Protein AF-A0A1I5YLX6-F1 (afdb_monomer_lite)

Sequence (104 aa):
MFDGSEVQLLDIRHVPSKLRNPILADVFGKMRLMERRGSGFKKILDVYEAEERYKEELKPVFYTDGYNFFLTLWNLNYAYDKAQNKAQKSSANADERVVKRGHD

Structure (mmCIF, N/CA/C/O backbone):
data_AF-A0A1I5YLX6-F1
#
_entry.id   AF-A0A1I5YLX6-F1
#
loop_
_atom_site.group_PDB
_atom_site.id
_atom_site.type_symbol
_atom_site.label_atom_id
_atom_site.label_alt_id
_atom_site.label_comp_id
_atom_site.label_asym_id
_atom_site.label_entity_id
_atom_site.label_seq_id
_atom_site.pdbx_PDB_ins_code
_atom_site.Cartn_x
_atom_site.Cartn_y
_atom_site.Cartn_z
_atom_site.occupancy
_atom_site.B_iso_or_equiv
_atom_site.auth_seq_id
_atom_site.auth_comp_id
_atom_site.auth_asym_id
_atom_site.auth_atom_id
_atom_site.pdbx_PDB_model_num
ATOM 1 N N . MET A 1 1 ? 11.200 4.433 -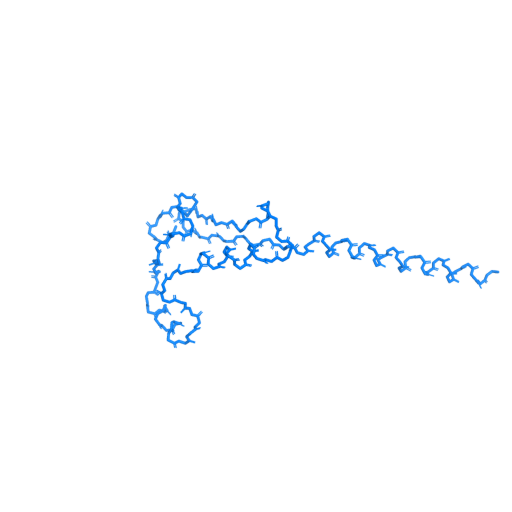7.764 1.00 84.31 1 MET A N 1
ATOM 2 C CA . MET A 1 1 ? 11.301 2.975 -8.026 1.00 84.31 1 MET A CA 1
ATOM 3 C C . MET A 1 1 ? 12.701 2.682 -8.555 1.00 84.31 1 MET A C 1
ATOM 5 O O . MET A 1 1 ? 13.470 3.619 -8.710 1.00 84.31 1 MET A O 1
ATOM 9 N N . PHE A 1 2 ? 13.120 1.424 -8.735 1.00 83.69 2 PHE A N 1
ATOM 10 C CA . PHE A 1 2 ? 14.538 1.171 -9.069 1.00 83.69 2 PHE A CA 1
ATOM 11 C C . PHE A 1 2 ? 14.956 1.614 -10.465 1.00 83.69 2 PHE A C 1
ATOM 13 O O . PHE A 1 2 ? 16.132 1.826 -10.717 1.00 83.69 2 PHE A O 1
ATOM 20 N N . ASP A 1 3 ? 13.977 1.727 -11.344 1.00 87.50 3 ASP A N 1
ATOM 21 C CA . ASP A 1 3 ? 14.040 2.292 -12.681 1.00 87.50 3 ASP A CA 1
ATOM 22 C C . ASP A 1 3 ? 13.877 3.822 -12.679 1.00 87.50 3 ASP A C 1
ATOM 24 O O . ASP A 1 3 ? 13.707 4.419 -13.735 1.00 87.50 3 ASP A O 1
ATOM 28 N N . GLY A 1 4 ? 13.892 4.461 -11.506 1.00 87.56 4 GLY A N 1
ATOM 29 C CA . GLY A 1 4 ? 13.791 5.911 -11.352 1.00 87.56 4 GLY A CA 1
ATOM 30 C C . GLY A 1 4 ? 12.367 6.469 -11.378 1.00 87.56 4 GLY A C 1
ATOM 31 O O . GLY A 1 4 ? 12.188 7.636 -11.054 1.00 87.56 4 GLY A O 1
ATOM 32 N N . SER A 1 5 ? 11.338 5.669 -11.686 1.00 89.44 5 SER A N 1
ATOM 33 C CA . SER A 1 5 ? 9.963 6.181 -11.734 1.00 89.44 5 SER A CA 1
ATOM 34 C C . SER A 1 5 ? 9.438 6.549 -10.347 1.00 89.44 5 SER A C 1
ATOM 36 O O . SER A 1 5 ? 9.692 5.848 -9.364 1.00 89.44 5 SER A O 1
ATOM 38 N N . GLU A 1 6 ? 8.648 7.610 -10.262 1.00 93.06 6 GLU A N 1
ATOM 39 C CA . GLU A 1 6 ? 7.988 8.003 -9.021 1.00 93.06 6 GLU A CA 1
ATOM 40 C C . GLU A 1 6 ? 6.718 7.184 -8.798 1.00 93.06 6 GLU A C 1
ATOM 42 O O . GLU A 1 6 ? 5.809 7.212 -9.623 1.00 93.06 6 GLU A O 1
ATOM 47 N N . VAL A 1 7 ? 6.636 6.442 -7.689 1.00 92.94 7 VAL A N 1
ATOM 48 C CA . VAL A 1 7 ? 5.498 5.540 -7.436 1.00 92.94 7 VAL A CA 1
ATOM 49 C C . VAL A 1 7 ? 4.185 6.309 -7.272 1.00 92.94 7 VAL A C 1
ATOM 51 O O . VAL A 1 7 ? 3.146 5.835 -7.716 1.00 92.94 7 VAL A O 1
ATOM 54 N N . GLN A 1 8 ? 4.249 7.523 -6.720 1.00 94.00 8 GLN A N 1
ATOM 55 C CA . GLN A 1 8 ? 3.114 8.432 -6.566 1.00 94.00 8 GLN A CA 1
ATOM 56 C C . GLN A 1 8 ? 2.499 8.897 -7.899 1.00 94.00 8 GLN A C 1
ATOM 58 O O . GLN A 1 8 ? 1.371 9.380 -7.905 1.00 94.00 8 GLN A O 1
ATOM 63 N N . LEU A 1 9 ? 3.217 8.751 -9.020 1.00 93.81 9 LEU A N 1
ATOM 64 C CA . LEU A 1 9 ? 2.740 9.110 -10.361 1.00 93.81 9 LEU A CA 1
ATOM 65 C C . LEU A 1 9 ? 2.181 7.909 -11.140 1.00 93.81 9 LEU A C 1
ATOM 67 O O . LEU A 1 9 ? 1.764 8.058 -12.287 1.00 93.81 9 LEU A O 1
ATOM 71 N N . LEU A 1 10 ? 2.200 6.711 -10.550 1.00 91.56 10 LEU A N 1
ATOM 72 C CA . LEU A 1 10 ? 1.731 5.484 -11.185 1.00 91.56 10 LEU A CA 1
ATOM 73 C C . LEU A 1 10 ? 0.346 5.090 -10.675 1.00 91.56 10 LEU A C 1
ATOM 75 O O . LEU A 1 10 ? -0.016 5.340 -9.5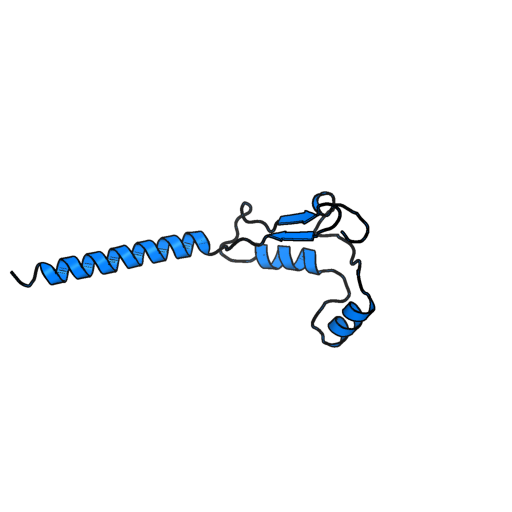26 1.00 91.56 10 LEU A O 1
ATOM 79 N N . ASP A 1 11 ? -0.398 4.364 -11.507 1.00 92.06 11 ASP A N 1
ATOM 80 C CA . ASP A 1 11 ? -1.561 3.626 -11.025 1.00 92.06 11 ASP A CA 1
ATOM 81 C C . ASP A 1 11 ? -1.097 2.417 -10.203 1.00 92.06 11 ASP A C 1
ATOM 83 O O . ASP A 1 11 ? -0.720 1.380 -10.754 1.00 92.06 11 ASP A O 1
ATOM 87 N N . ILE A 1 12 ? -1.158 2.555 -8.875 1.00 90.50 12 ILE A N 1
ATOM 88 C CA . ILE A 1 12 ? -0.730 1.548 -7.892 1.00 90.50 12 ILE A CA 1
ATOM 89 C C . ILE A 1 12 ? -1.377 0.175 -8.129 1.00 90.50 12 ILE A C 1
ATOM 91 O O . ILE A 1 12 ? -0.743 -0.854 -7.883 1.00 90.50 12 ILE A O 1
ATOM 95 N N . ARG A 1 13 ? -2.614 0.125 -8.642 1.00 89.38 13 ARG A N 1
ATOM 96 C CA . ARG A 1 13 ? -3.322 -1.143 -8.882 1.00 89.38 13 ARG A CA 1
ATOM 97 C C . ARG A 1 13 ? -2.843 -1.870 -10.140 1.00 89.38 13 ARG A C 1
ATOM 99 O O . ARG A 1 13 ? -3.099 -3.067 -1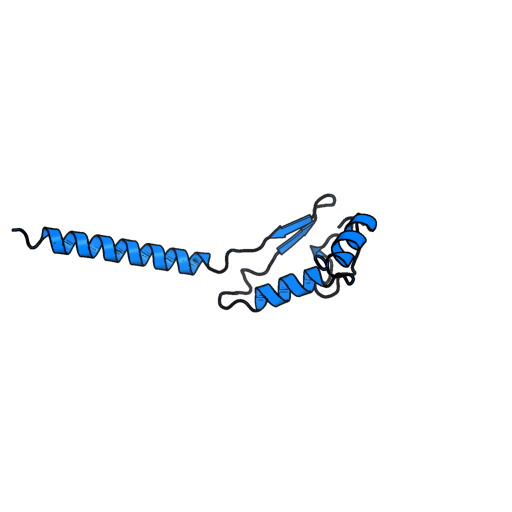0.271 1.00 89.38 13 ARG A O 1
ATOM 106 N N . HIS A 1 14 ? -2.116 -1.180 -11.017 1.00 87.06 14 HIS A N 1
ATOM 107 C CA . HIS A 1 14 ? -1.632 -1.701 -12.297 1.00 87.06 14 HIS A CA 1
ATOM 108 C C . HIS A 1 14 ? -0.114 -1.540 -12.484 1.00 87.06 14 HIS A C 1
ATOM 110 O O . HIS A 1 14 ? 0.388 -1.661 -13.603 1.00 87.06 14 HIS A O 1
ATOM 116 N N . VAL A 1 15 ? 0.643 -1.309 -11.403 1.00 84.50 15 VAL A N 1
ATOM 117 C CA . VAL A 1 15 ? 2.108 -1.206 -11.476 1.00 84.50 15 VAL A CA 1
ATOM 118 C C . VAL A 1 15 ? 2.700 -2.536 -11.953 1.00 84.50 15 VAL A C 1
ATOM 120 O O . VAL A 1 15 ? 2.454 -3.578 -11.338 1.00 84.50 15 VAL A O 1
ATOM 123 N N . PRO A 1 16 ? 3.513 -2.535 -13.023 1.00 79.25 16 PRO A N 1
ATOM 124 C CA . PRO A 1 16 ? 4.146 -3.752 -13.501 1.00 79.25 16 PRO A CA 1
ATOM 125 C C . PRO A 1 16 ? 5.175 -4.278 -12.494 1.00 79.25 16 PRO A C 1
ATOM 127 O O . PRO A 1 16 ? 5.913 -3.521 -11.861 1.00 79.25 16 PRO A O 1
ATOM 130 N N . SER A 1 17 ? 5.283 -5.605 -12.408 1.00 80.75 17 SER A N 1
ATOM 131 C CA . SER A 1 17 ? 6.313 -6.269 -11.609 1.00 80.75 17 SER A CA 1
ATOM 132 C C . SER A 1 17 ? 7.699 -5.987 -12.178 1.00 80.75 17 SER A C 1
ATOM 134 O O . SER A 1 17 ? 8.091 -6.579 -13.184 1.00 80.75 17 SER A O 1
ATOM 136 N N . LYS A 1 18 ? 8.472 -5.124 -11.522 1.00 84.19 18 LYS A N 1
ATOM 137 C CA . LYS A 1 18 ? 9.879 -4.905 -11.855 1.00 84.19 18 LYS A CA 1
ATOM 138 C C . LYS A 1 18 ? 10.747 -5.354 -10.670 1.00 84.19 18 LYS A C 1
ATOM 140 O O . LYS A 1 18 ? 10.464 -5.007 -9.525 1.00 84.19 18 LYS A O 1
ATOM 145 N N . LEU A 1 19 ? 11.827 -6.094 -10.934 1.00 84.31 19 LEU A N 1
ATOM 146 C CA . LEU A 1 19 ? 12.687 -6.696 -9.904 1.00 84.31 19 LEU A CA 1
ATOM 147 C C . LEU A 1 19 ? 14.074 -6.041 -9.876 1.00 84.31 19 LEU A C 1
ATOM 149 O O . LEU A 1 19 ? 14.767 -6.050 -10.888 1.00 84.31 19 LEU A O 1
ATOM 153 N N . ARG A 1 20 ? 14.517 -5.560 -8.703 1.00 86.69 20 ARG A N 1
ATOM 154 C CA . ARG A 1 20 ? 15.904 -5.084 -8.507 1.00 86.69 20 ARG A CA 1
ATOM 155 C C . ARG A 1 20 ? 16.925 -6.217 -8.608 1.00 86.69 20 ARG A C 1
ATOM 157 O O . ARG A 1 20 ? 17.989 -6.038 -9.184 1.00 86.69 20 ARG A O 1
ATOM 164 N N . ASN A 1 21 ? 16.603 -7.371 -8.025 1.00 90.19 21 ASN A N 1
ATOM 165 C CA . ASN A 1 21 ? 17.457 -8.554 -8.028 1.00 90.19 21 ASN A CA 1
ATOM 166 C C . ASN A 1 21 ? 16.637 -9.787 -8.459 1.00 90.19 21 ASN A C 1
ATOM 168 O O . ASN A 1 21 ? 15.920 -10.365 -7.636 1.00 90.19 21 ASN A O 1
ATOM 172 N N . PRO A 1 22 ? 16.717 -10.189 -9.741 1.00 89.69 22 PRO A N 1
ATOM 173 C CA . PRO A 1 22 ? 15.967 -11.329 -10.268 1.00 89.69 22 PRO A CA 1
ATOM 174 C C . PRO A 1 22 ? 16.317 -12.674 -9.618 1.00 89.69 22 PRO A C 1
ATOM 176 O O . PRO A 1 22 ? 15.440 -13.523 -9.487 1.00 89.69 22 PRO A O 1
ATOM 179 N N . ILE A 1 23 ? 17.568 -12.870 -9.183 1.00 93.19 23 ILE A N 1
ATOM 180 C CA . ILE A 1 23 ? 18.019 -14.128 -8.566 1.00 93.19 23 ILE A CA 1
ATOM 181 C C . ILE A 1 23 ? 17.336 -14.316 -7.209 1.00 93.19 23 ILE A C 1
ATOM 183 O O . ILE A 1 23 ? 16.744 -15.364 -6.958 1.00 93.19 23 ILE A O 1
ATOM 187 N N . LEU A 1 24 ? 17.355 -13.283 -6.357 1.00 91.50 24 LEU A N 1
ATOM 188 C CA . LEU A 1 24 ? 16.668 -13.327 -5.061 1.00 91.50 24 LEU A CA 1
ATOM 189 C C . LEU A 1 24 ? 15.163 -13.548 -5.232 1.00 91.50 24 LEU A C 1
ATOM 191 O O . LEU A 1 24 ? 14.572 -14.362 -4.525 1.00 91.50 24 LEU A O 1
ATOM 195 N N . ALA A 1 25 ? 14.549 -12.868 -6.202 1.00 89.69 25 ALA A N 1
ATOM 196 C CA . ALA A 1 25 ? 13.132 -13.038 -6.496 1.00 89.69 25 ALA A CA 1
ATOM 197 C C . ALA A 1 25 ? 12.785 -14.469 -6.947 1.00 89.69 25 ALA A C 1
ATOM 199 O O . ALA A 1 25 ? 11.748 -14.994 -6.546 1.00 89.69 25 ALA A O 1
ATOM 200 N N . ASP A 1 26 ? 13.640 -15.126 -7.741 1.00 90.81 26 ASP A N 1
ATOM 201 C CA . ASP A 1 26 ? 13.415 -16.518 -8.149 1.00 90.81 26 ASP A CA 1
ATOM 202 C C . ASP A 1 26 ? 13.526 -17.491 -6.966 1.00 90.81 26 ASP A C 1
ATOM 204 O O . ASP A 1 26 ? 12.686 -18.384 -6.834 1.00 90.81 26 ASP A O 1
ATOM 208 N N . VAL A 1 27 ? 14.494 -17.288 -6.063 1.00 94.00 27 VAL A N 1
ATOM 209 C CA . VAL A 1 27 ? 14.631 -18.092 -4.835 1.00 94.00 27 VAL A CA 1
ATOM 210 C C . VAL A 1 27 ? 13.397 -17.942 -3.941 1.00 94.00 27 VAL A C 1
ATOM 212 O O . VAL A 1 27 ? 12.764 -18.944 -3.603 1.00 94.00 27 VAL A O 1
ATOM 215 N N . PHE A 1 28 ? 12.987 -16.709 -3.620 1.00 92.44 28 PHE A N 1
ATOM 216 C CA . PHE A 1 28 ? 11.783 -16.472 -2.812 1.00 92.44 28 PHE A CA 1
ATOM 217 C C . PHE A 1 28 ? 10.510 -16.984 -3.495 1.00 92.44 28 PHE A C 1
ATOM 219 O O . PHE A 1 28 ? 9.620 -17.517 -2.829 1.00 92.44 28 PHE A O 1
ATOM 226 N N . GLY A 1 29 ? 10.440 -16.890 -4.824 1.00 90.25 29 GLY A N 1
ATOM 227 C CA . GLY A 1 29 ? 9.354 -17.462 -5.612 1.00 90.25 29 GLY A CA 1
ATOM 228 C C . GLY A 1 29 ? 9.281 -18.987 -5.507 1.00 90.25 29 GLY A C 1
ATOM 229 O O . GLY A 1 29 ? 8.199 -19.536 -5.302 1.00 90.25 29 GLY A O 1
ATOM 230 N N . LYS A 1 30 ? 10.421 -19.688 -5.589 1.00 93.50 30 LYS A N 1
ATOM 231 C CA . LYS A 1 30 ? 10.499 -21.155 -5.426 1.00 93.50 30 LYS A CA 1
ATOM 232 C C . LYS A 1 30 ? 10.089 -21.608 -4.027 1.00 93.50 30 LYS A C 1
ATOM 234 O O . LYS A 1 30 ? 9.421 -22.629 -3.892 1.00 93.50 30 LYS A O 1
ATOM 239 N N . MET A 1 31 ? 10.423 -20.820 -3.009 1.00 95.38 31 MET A N 1
ATOM 240 C CA . MET A 1 31 ? 10.019 -21.061 -1.621 1.00 95.38 31 MET A CA 1
ATOM 241 C C . MET A 1 31 ? 8.562 -20.670 -1.325 1.00 95.38 31 MET A C 1
ATOM 243 O O . MET A 1 31 ? 8.111 -20.852 -0.200 1.00 95.38 31 MET A O 1
ATOM 247 N N . ARG A 1 32 ? 7.817 -20.140 -2.310 1.00 89.69 32 ARG A N 1
ATOM 248 C CA . ARG A 1 32 ? 6.441 -19.628 -2.147 1.00 89.69 32 ARG A CA 1
ATOM 249 C C . ARG A 1 32 ? 6.323 -18.483 -1.131 1.00 89.69 32 ARG A C 1
ATOM 251 O O . ARG A 1 32 ? 5.264 -18.280 -0.549 1.00 89.69 32 ARG A O 1
ATOM 258 N N . LEU A 1 33 ? 7.401 -17.724 -0.948 1.00 89.56 33 LEU A N 1
ATOM 259 C CA . LEU A 1 33 ? 7.451 -16.549 -0.073 1.00 89.56 33 LEU A CA 1
ATOM 260 C C . LEU A 1 33 ? 7.150 -15.244 -0.821 1.00 89.56 33 LEU A C 1
ATOM 262 O O . LEU A 1 33 ? 6.851 -14.231 -0.200 1.00 89.56 33 LEU A O 1
ATOM 266 N N . MET A 1 34 ? 7.227 -15.256 -2.154 1.00 86.44 34 MET A N 1
ATOM 267 C CA . MET A 1 34 ? 6.928 -14.102 -2.999 1.00 86.44 34 MET A CA 1
ATOM 268 C C . MET A 1 34 ? 6.189 -14.538 -4.265 1.00 86.44 34 MET A C 1
ATOM 270 O O . MET A 1 34 ? 6.508 -15.556 -4.880 1.00 86.44 34 MET A O 1
ATOM 274 N N . GLU A 1 35 ? 5.206 -13.746 -4.686 1.00 81.38 35 GLU A N 1
ATOM 275 C CA . GLU A 1 35 ? 4.485 -13.996 -5.931 1.00 81.38 35 GLU A CA 1
ATOM 276 C C . GLU A 1 35 ? 5.280 -13.537 -7.155 1.00 81.38 35 GLU A C 1
ATOM 278 O O . GLU A 1 35 ? 5.850 -12.448 -7.179 1.00 81.38 35 GLU A O 1
ATOM 283 N N . ARG A 1 36 ? 5.250 -14.334 -8.230 1.00 70.38 36 ARG A N 1
ATOM 284 C CA . ARG A 1 36 ? 6.017 -14.044 -9.456 1.00 70.38 36 ARG A CA 1
ATOM 285 C C . ARG A 1 36 ? 5.475 -12.861 -10.279 1.00 70.38 36 ARG A C 1
ATOM 287 O O . ARG A 1 36 ? 6.183 -12.391 -11.162 1.00 70.38 36 ARG A O 1
ATOM 294 N N . ARG A 1 37 ? 4.232 -12.406 -10.051 1.00 70.69 37 ARG A N 1
ATOM 295 C CA . ARG A 1 37 ? 3.507 -11.473 -10.948 1.00 70.69 37 ARG A CA 1
ATOM 296 C C . ARG A 1 37 ? 3.315 -10.039 -10.431 1.00 70.69 37 ARG A C 1
ATOM 298 O O . ARG A 1 37 ? 2.553 -9.292 -11.029 1.00 70.69 37 ARG A O 1
ATOM 305 N N . GLY A 1 38 ? 4.020 -9.616 -9.381 1.00 70.44 38 GLY A N 1
ATOM 306 C CA . GLY A 1 38 ? 3.998 -8.212 -8.921 1.00 70.44 38 GLY A CA 1
ATOM 307 C C . GLY A 1 38 ? 2.646 -7.710 -8.421 1.00 70.44 38 GLY A C 1
ATOM 308 O O . GLY A 1 38 ? 2.431 -6.510 -8.317 1.00 70.44 38 GLY A O 1
ATOM 309 N N . SER A 1 39 ? 1.756 -8.617 -8.032 1.00 84.12 39 SER A N 1
ATOM 310 C CA . SER A 1 39 ? 0.469 -8.323 -7.394 1.00 84.12 39 SER A CA 1
ATOM 311 C C . SER A 1 39 ? 0.597 -7.718 -5.992 1.00 84.12 39 SER A C 1
ATOM 313 O O . SER A 1 39 ? -0.421 -7.432 -5.374 1.00 84.12 39 SER A O 1
ATOM 315 N N . GLY A 1 40 ? 1.817 -7.531 -5.476 1.00 87.94 40 GLY A N 1
ATOM 316 C CA . GLY A 1 40 ? 2.072 -7.082 -4.106 1.00 87.94 40 GLY A CA 1
ATOM 317 C C . GLY A 1 40 ? 1.409 -5.747 -3.775 1.00 87.94 40 GLY A C 1
ATOM 318 O O . GLY A 1 40 ? 0.710 -5.664 -2.775 1.00 87.94 40 GLY A O 1
ATOM 319 N N . PHE A 1 41 ? 1.548 -4.737 -4.640 1.00 91.00 41 PHE A N 1
ATOM 320 C CA . PHE A 1 41 ? 0.919 -3.424 -4.440 1.00 91.00 41 PHE A CA 1
ATOM 321 C C . PHE A 1 41 ? -0.601 -3.531 -4.317 1.00 91.00 41 PHE A C 1
ATOM 323 O O . PHE A 1 41 ? -1.182 -3.072 -3.335 1.00 91.00 41 PHE A O 1
ATOM 330 N N . LYS A 1 42 ? -1.228 -4.210 -5.284 1.00 91.19 42 LYS A N 1
ATOM 331 C CA . LYS A 1 42 ? -2.669 -4.454 -5.287 1.00 91.19 42 LYS A CA 1
ATOM 332 C C . LYS A 1 42 ? -3.111 -5.230 -4.046 1.00 91.19 42 LYS A C 1
ATOM 334 O O . LYS A 1 42 ? -4.044 -4.814 -3.384 1.00 91.19 42 LYS A O 1
ATOM 339 N N . LYS A 1 43 ? -2.419 -6.314 -3.692 1.00 92.06 43 LYS A N 1
ATOM 340 C CA . LYS A 1 43 ? -2.747 -7.117 -2.506 1.00 92.06 43 LYS A CA 1
ATOM 341 C C . LYS A 1 43 ? -2.650 -6.325 -1.208 1.00 92.06 43 LYS A C 1
ATOM 343 O O . LYS A 1 43 ? -3.503 -6.502 -0.352 1.00 92.06 43 LYS A O 1
ATOM 348 N N . ILE A 1 44 ? -1.623 -5.486 -1.055 1.00 94.50 44 ILE A N 1
ATOM 349 C CA . ILE A 1 44 ? -1.483 -4.629 0.127 1.00 94.50 44 ILE A CA 1
ATOM 350 C C . ILE A 1 44 ? -2.706 -3.723 0.244 1.00 94.50 44 ILE A C 1
ATOM 352 O O . ILE A 1 44 ? -3.286 -3.659 1.317 1.00 94.50 44 ILE A O 1
ATOM 356 N N . LEU A 1 45 ? -3.116 -3.074 -0.849 1.00 95.06 45 LEU A N 1
ATOM 357 C CA . LEU A 1 45 ? -4.323 -2.248 -0.856 1.00 95.06 45 LEU A CA 1
ATOM 358 C C . LEU A 1 45 ? -5.576 -3.072 -0.549 1.00 95.06 45 LEU A C 1
ATOM 360 O O . LEU A 1 45 ? -6.270 -2.751 0.402 1.00 95.06 45 LEU A O 1
ATOM 364 N N . ASP A 1 46 ? -5.823 -4.147 -1.297 1.00 95.31 46 ASP A N 1
ATOM 365 C CA . ASP A 1 46 ? -7.049 -4.945 -1.191 1.00 95.31 46 ASP A CA 1
ATOM 366 C C . ASP A 1 46 ? -7.222 -5.547 0.216 1.00 95.31 46 ASP A C 1
ATOM 368 O O . ASP A 1 46 ? -8.312 -5.504 0.779 1.00 95.31 46 ASP A O 1
ATOM 372 N N . VAL A 1 47 ? -6.151 -6.098 0.803 1.00 96.00 47 VAL A N 1
ATOM 373 C CA . VAL A 1 47 ? -6.199 -6.680 2.155 1.00 96.00 47 VAL A CA 1
ATOM 374 C C . VAL A 1 47 ? -6.395 -5.590 3.201 1.00 96.00 47 VAL A C 1
ATOM 376 O O . VAL A 1 47 ? -7.183 -5.764 4.120 1.00 96.00 47 VAL A O 1
ATOM 379 N N . TYR A 1 48 ? -5.709 -4.458 3.056 1.00 97.25 48 TYR A N 1
ATOM 380 C CA . TYR A 1 48 ? -5.778 -3.375 4.029 1.00 97.25 48 TYR A CA 1
ATOM 381 C C . TYR A 1 48 ? -7.122 -2.626 3.983 1.00 97.25 48 TYR A C 1
ATOM 383 O O . TYR A 1 48 ? -7.645 -2.252 5.028 1.00 97.25 48 TYR A O 1
ATOM 391 N N . GLU A 1 49 ? -7.703 -2.448 2.791 1.00 96.75 49 GLU A N 1
ATOM 392 C CA . GLU A 1 49 ? -9.048 -1.888 2.578 1.00 96.75 49 GLU A CA 1
ATOM 393 C C . GLU A 1 49 ? -10.155 -2.820 3.113 1.00 96.75 49 GLU A C 1
ATOM 395 O O . GLU A 1 49 ? -11.234 -2.346 3.466 1.00 96.75 49 GLU A O 1
ATOM 400 N N . ALA A 1 50 ? -9.901 -4.132 3.199 1.00 97.56 50 ALA A N 1
ATOM 401 C CA . ALA A 1 50 ? -10.862 -5.121 3.692 1.00 97.56 50 ALA A CA 1
ATOM 402 C C . ALA A 1 50 ? -10.941 -5.222 5.229 1.00 97.56 50 ALA A C 1
ATOM 404 O O . ALA A 1 50 ? -11.841 -5.885 5.748 1.00 97.56 50 ALA A O 1
ATOM 405 N N . GLU A 1 51 ? -10.017 -4.598 5.962 1.00 97.62 51 GLU A N 1
ATOM 406 C CA . GLU A 1 51 ? -10.002 -4.635 7.425 1.00 97.62 51 GLU A CA 1
ATOM 407 C C . GLU A 1 51 ? -11.171 -3.842 8.035 1.00 97.62 51 GLU A C 1
ATOM 409 O O . GLU A 1 51 ? -11.493 -2.737 7.601 1.00 97.62 51 GLU A O 1
ATOM 414 N N . GLU A 1 52 ? -11.771 -4.365 9.111 1.00 96.25 52 GLU A N 1
ATOM 415 C CA . GLU A 1 52 ? -13.006 -3.830 9.721 1.00 96.25 52 GLU A CA 1
ATOM 416 C C . GLU A 1 52 ? -12.918 -2.337 10.087 1.00 96.25 52 GLU A C 1
ATOM 418 O O . GLU A 1 52 ? -13.892 -1.593 9.983 1.00 96.25 52 GLU A O 1
ATOM 423 N N . ARG A 1 53 ? -11.740 -1.890 10.537 1.00 96.62 53 ARG A N 1
ATOM 424 C CA . ARG A 1 53 ? -11.504 -0.515 11.008 1.00 96.62 53 ARG A CA 1
ATOM 425 C C . ARG A 1 53 ? -10.829 0.374 9.967 1.00 96.62 53 ARG A C 1
ATOM 427 O O . ARG A 1 53 ? -10.328 1.446 10.316 1.00 96.62 53 ARG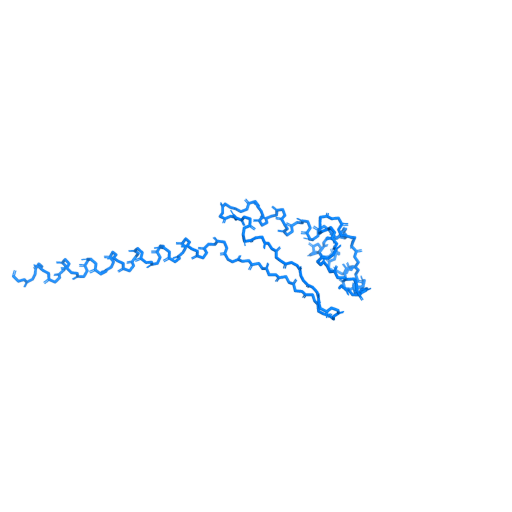 A O 1
ATOM 434 N N . TYR A 1 54 ? -10.797 -0.058 8.709 1.00 97.81 54 TYR A N 1
ATOM 435 C CA . TYR A 1 54 ? -10.289 0.756 7.619 1.00 97.81 54 TYR A CA 1
ATOM 436 C C . TYR A 1 54 ? -11.115 2.038 7.447 1.00 97.81 54 TYR A C 1
ATOM 438 O O . TYR A 1 54 ? -12.336 2.069 7.610 1.00 97.81 54 TYR A O 1
ATOM 446 N N . LYS A 1 55 ? -10.418 3.118 7.098 1.00 96.56 55 LYS A N 1
ATOM 447 C CA . LYS A 1 55 ? -10.996 4.393 6.676 1.00 96.56 55 LYS A CA 1
ATOM 448 C C . LYS A 1 55 ? -10.146 4.941 5.545 1.00 96.56 55 LYS A C 1
ATOM 450 O O . LYS A 1 55 ? -8.930 4.780 5.580 1.00 96.56 55 LYS A O 1
ATOM 455 N N . GLU A 1 56 ? -10.754 5.665 4.609 1.00 95.94 56 GLU A N 1
ATOM 456 C CA . GLU A 1 56 ? -10.022 6.206 3.453 1.00 95.94 56 GLU A CA 1
ATOM 457 C C . GLU A 1 56 ? -8.881 7.159 3.861 1.00 95.94 56 GLU A C 1
ATOM 459 O O . GLU A 1 56 ? -7.837 7.193 3.219 1.00 95.94 56 GLU A O 1
ATOM 464 N N . GLU A 1 57 ? -9.019 7.872 4.985 1.00 96.31 57 GLU A N 1
ATOM 465 C CA . GLU A 1 57 ? -7.956 8.716 5.563 1.00 96.31 57 GLU A CA 1
ATOM 466 C C . GLU A 1 57 ? -6.722 7.925 6.041 1.00 96.31 57 GLU A C 1
ATOM 468 O O . GLU A 1 57 ? -5.641 8.490 6.193 1.00 96.31 57 GLU A O 1
ATOM 473 N N . LEU A 1 58 ? -6.878 6.618 6.269 1.00 96.75 58 LEU A N 1
ATOM 474 C CA . LEU A 1 58 ? -5.833 5.687 6.696 1.00 96.75 58 LEU A CA 1
ATOM 475 C C . LEU A 1 58 ? -5.348 4.809 5.541 1.00 96.75 58 LEU A C 1
ATOM 477 O O . LEU A 1 58 ? -4.754 3.760 5.772 1.00 96.75 58 LEU A O 1
ATOM 481 N N . LYS A 1 59 ? -5.587 5.202 4.291 1.00 96.56 59 LYS A N 1
ATOM 482 C CA . LYS A 1 59 ? -5.092 4.461 3.134 1.00 96.56 59 LYS A CA 1
ATOM 483 C C . LYS A 1 59 ? -3.568 4.271 3.181 1.00 96.56 59 LYS A C 1
ATOM 485 O O . LYS A 1 59 ? -2.852 5.215 3.539 1.00 96.56 59 LYS A O 1
ATOM 490 N N . PRO A 1 60 ? -3.043 3.090 2.792 1.00 97.44 60 PRO A N 1
ATOM 491 C CA . PRO A 1 60 ? -1.612 2.889 2.623 1.00 97.44 60 PRO A CA 1
ATOM 492 C C . PRO A 1 60 ? -0.999 3.941 1.698 1.00 97.44 60 PRO A C 1
ATOM 494 O O . PRO A 1 60 ? -1.511 4.190 0.604 1.00 97.44 60 PRO A O 1
A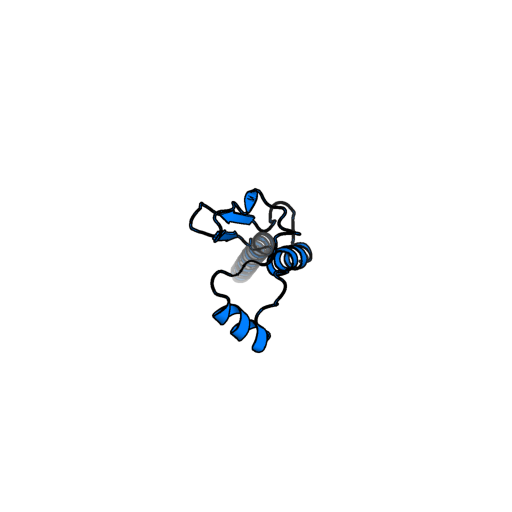TOM 497 N N . VAL A 1 61 ? 0.119 4.532 2.119 1.00 96.62 61 VAL A N 1
ATOM 498 C CA . VAL A 1 61 ? 0.829 5.545 1.327 1.00 96.62 61 VAL A CA 1
ATOM 499 C C . VAL A 1 61 ? 2.086 4.933 0.732 1.00 96.62 61 VAL A C 1
ATOM 501 O O . VAL A 1 61 ? 2.944 4.425 1.455 1.00 96.62 61 VAL A O 1
ATOM 504 N N . PHE A 1 62 ? 2.194 5.008 -0.592 1.00 95.56 62 PHE A N 1
ATOM 505 C CA . PHE A 1 62 ? 3.367 4.605 -1.359 1.00 95.56 62 PHE A CA 1
ATOM 506 C C . PHE A 1 62 ? 4.099 5.862 -1.824 1.00 95.56 62 PHE A C 1
ATOM 508 O O . PHE A 1 62 ? 3.497 6.712 -2.477 1.00 95.56 62 PHE A O 1
ATOM 515 N N . TYR A 1 63 ? 5.387 5.979 -1.509 1.00 95.62 63 TYR A N 1
ATOM 516 C CA . TYR A 1 63 ? 6.180 7.157 -1.864 1.00 95.62 63 TYR A CA 1
ATOM 517 C C . TYR A 1 63 ? 7.602 6.783 -2.280 1.00 95.62 63 TYR A C 1
ATOM 519 O O . TYR A 1 63 ? 8.182 5.818 -1.784 1.00 95.62 63 TYR A O 1
ATOM 527 N N . THR A 1 64 ? 8.181 7.552 -3.199 1.00 94.06 64 THR A N 1
ATOM 528 C CA . THR A 1 64 ? 9.582 7.417 -3.617 1.00 94.06 64 THR A CA 1
ATOM 529 C C . THR A 1 64 ? 10.223 8.787 -3.779 1.00 94.06 64 THR A C 1
ATOM 531 O O . THR A 1 64 ? 9.589 9.681 -4.333 1.00 94.06 64 THR A O 1
ATOM 534 N N . ASP A 1 65 ? 11.491 8.915 -3.384 1.00 91.12 65 ASP A N 1
ATOM 535 C CA . ASP A 1 65 ? 12.300 10.146 -3.453 1.00 91.12 65 ASP A CA 1
ATOM 536 C C . ASP A 1 65 ? 13.502 10.015 -4.419 1.00 91.12 65 ASP A C 1
ATOM 538 O O . ASP A 1 65 ? 14.583 10.554 -4.192 1.00 91.12 65 ASP A O 1
ATOM 542 N N . GLY A 1 66 ? 13.339 9.239 -5.496 1.00 83.44 66 GLY A N 1
ATOM 543 C CA . GLY A 1 66 ? 14.381 8.965 -6.498 1.00 83.44 66 GLY A CA 1
ATOM 544 C C . GLY A 1 66 ? 15.344 7.833 -6.120 1.00 83.44 66 GLY A C 1
ATOM 545 O O . GLY A 1 66 ? 15.705 7.032 -6.982 1.00 83.44 66 GLY A O 1
ATOM 546 N N . TYR A 1 67 ? 15.679 7.679 -4.838 1.00 85.00 67 TYR A N 1
ATOM 547 C CA . TYR A 1 67 ? 16.561 6.604 -4.359 1.00 85.00 67 TYR A CA 1
ATOM 548 C C . TYR A 1 67 ? 15.803 5.547 -3.561 1.00 85.00 67 TYR A C 1
ATOM 550 O O . TYR A 1 67 ? 15.979 4.339 -3.774 1.00 85.00 67 TYR A O 1
ATOM 558 N N . ASN A 1 68 ? 14.916 6.000 -2.682 1.00 90.31 68 ASN A N 1
ATOM 559 C CA . ASN A 1 68 ? 14.226 5.166 -1.721 1.00 90.31 68 ASN A CA 1
ATOM 560 C C . ASN A 1 68 ? 12.784 4.905 -2.142 1.00 90.31 68 ASN A C 1
ATOM 562 O O . ASN A 1 68 ? 12.190 5.579 -2.988 1.00 90.31 68 ASN A O 1
ATOM 566 N N . PHE A 1 69 ? 12.232 3.865 -1.536 1.00 92.12 69 PHE A N 1
ATOM 567 C CA . PHE A 1 69 ? 10.824 3.530 -1.601 1.00 92.12 69 PHE A CA 1
ATOM 568 C C . PHE A 1 69 ? 10.314 3.389 -0.172 1.00 92.12 69 PHE A C 1
ATOM 570 O O . PHE A 1 69 ? 10.927 2.692 0.636 1.00 92.12 69 PHE A O 1
ATOM 577 N N . PHE A 1 70 ? 9.186 4.027 0.104 1.00 95.38 70 PHE A N 1
ATOM 578 C CA . PHE A 1 70 ? 8.532 4.043 1.397 1.00 95.38 70 PHE A CA 1
ATOM 579 C C . PHE A 1 70 ? 7.112 3.504 1.255 1.00 95.38 70 PHE A C 1
ATOM 581 O O . PHE A 1 70 ? 6.392 3.837 0.310 1.00 95.38 70 PHE A O 1
ATOM 588 N N . LEU A 1 71 ? 6.725 2.684 2.227 1.00 96.12 71 LEU A N 1
ATOM 589 C CA . LEU A 1 71 ? 5.360 2.232 2.437 1.00 96.12 71 LEU A CA 1
ATOM 590 C C . LEU A 1 71 ? 4.962 2.594 3.864 1.00 96.12 71 LEU A C 1
ATOM 592 O O . LEU A 1 71 ? 5.590 2.133 4.818 1.00 96.12 71 LEU A O 1
ATOM 596 N N . THR A 1 72 ? 3.910 3.390 4.006 1.00 97.44 72 THR A N 1
ATOM 597 C CA . THR A 1 72 ? 3.304 3.696 5.301 1.00 97.44 72 THR A CA 1
ATOM 598 C C . THR A 1 72 ? 2.006 2.917 5.445 1.00 97.44 72 THR A C 1
ATOM 600 O O . THR A 1 72 ? 1.087 3.088 4.645 1.00 97.44 72 THR A O 1
ATOM 603 N N . LEU A 1 73 ? 1.938 2.079 6.481 1.00 97.75 73 LEU A N 1
ATOM 604 C CA . LEU A 1 73 ? 0.727 1.393 6.928 1.00 97.75 73 LEU A CA 1
ATOM 605 C C . LEU A 1 73 ? 0.339 1.958 8.291 1.00 97.75 73 LEU A C 1
ATOM 607 O O . LEU A 1 73 ? 1.132 1.922 9.233 1.00 97.75 73 LEU A O 1
ATOM 611 N N . TRP A 1 74 ? -0.872 2.488 8.401 1.00 97.12 74 TRP A N 1
ATOM 612 C CA . TRP A 1 74 ? -1.374 3.037 9.654 1.00 97.12 74 TRP A CA 1
ATOM 613 C C . TRP A 1 74 ? -1.816 1.915 10.603 1.00 97.12 74 TRP A C 1
ATOM 615 O O . TRP A 1 74 ? -2.165 0.809 10.183 1.00 97.12 74 TRP A O 1
ATOM 625 N N . ASN A 1 75 ? -1.829 2.185 11.905 1.00 96.75 75 ASN A N 1
ATOM 626 C CA . ASN A 1 75 ? -2.471 1.277 12.850 1.00 96.75 75 ASN A CA 1
ATOM 627 C C . ASN A 1 75 ? -3.983 1.558 12.870 1.00 96.75 75 ASN A C 1
ATOM 629 O O . ASN A 1 75 ? -4.427 2.512 13.512 1.00 96.75 75 ASN A O 1
ATOM 633 N N . LEU A 1 76 ? -4.766 0.704 12.204 1.00 97.44 76 LEU A N 1
ATOM 634 C CA . LEU A 1 76 ? -6.230 0.818 12.119 1.00 97.44 76 LEU A CA 1
ATOM 635 C C . LEU A 1 76 ? -6.930 0.696 13.484 1.00 97.44 76 LEU A C 1
ATOM 637 O O . LEU A 1 76 ? -8.022 1.225 13.683 1.00 97.44 76 LEU A O 1
ATOM 641 N N . ASN A 1 77 ? -6.285 0.052 14.457 1.00 96.31 77 ASN A N 1
ATOM 642 C CA . ASN A 1 77 ? -6.834 -0.151 15.797 1.00 96.31 77 ASN A CA 1
ATOM 643 C C . ASN A 1 77 ? -6.508 0.999 16.757 1.00 96.31 77 ASN A C 1
ATOM 645 O O . ASN A 1 77 ? -7.064 1.056 17.850 1.00 96.31 77 ASN A O 1
ATOM 649 N N . TYR A 1 78 ? -5.674 1.965 16.357 1.00 95.56 78 TYR A N 1
ATOM 650 C CA . TYR A 1 78 ? -5.116 2.961 17.275 1.00 95.56 78 TYR A CA 1
ATOM 651 C C . TYR A 1 78 ? -6.174 3.743 18.070 1.00 95.56 78 TYR A C 1
ATOM 653 O O . TYR A 1 78 ? -6.081 3.866 19.292 1.00 95.56 78 TYR A O 1
ATOM 661 N N . ALA A 1 79 ? -7.199 4.273 17.396 1.00 93.25 79 ALA A N 1
ATOM 662 C CA . ALA A 1 79 ? -8.248 5.047 18.059 1.00 93.25 79 ALA A CA 1
ATOM 663 C C . ALA A 1 79 ? -9.120 4.176 18.978 1.00 93.25 79 ALA A C 1
ATOM 665 O O . ALA A 1 79 ? -9.489 4.612 20.071 1.00 93.25 79 ALA A O 1
ATOM 666 N N . TYR A 1 80 ? -9.409 2.946 18.548 1.00 92.88 80 TYR A N 1
ATOM 667 C CA . TYR A 1 80 ? -10.177 1.973 19.318 1.00 92.88 80 TYR A CA 1
ATOM 668 C C . TYR A 1 80 ? -9.424 1.568 20.590 1.00 92.88 80 TYR A C 1
ATOM 670 O O . TYR A 1 80 ? -9.947 1.728 21.693 1.00 92.88 80 TYR A O 1
ATOM 678 N N . ASP A 1 81 ? -8.164 1.160 20.455 1.00 94.44 81 ASP A N 1
ATOM 679 C CA . ASP A 1 81 ? -7.308 0.760 21.573 1.00 94.44 81 ASP A CA 1
ATOM 680 C C . ASP A 1 81 ? -7.119 1.918 22.556 1.00 94.44 81 ASP A C 1
ATOM 682 O O . ASP A 1 81 ? -7.194 1.744 23.773 1.00 94.44 81 ASP A O 1
ATOM 686 N N . LYS A 1 82 ? -6.933 3.143 22.049 1.00 93.62 82 LYS A N 1
ATOM 687 C CA . LYS A 1 82 ? -6.837 4.347 22.883 1.00 93.62 82 LYS A CA 1
ATOM 688 C C . LYS A 1 82 ? -8.115 4.587 23.693 1.00 93.62 82 LYS A C 1
ATOM 690 O O . LYS A 1 82 ? -8.023 4.957 24.865 1.00 93.62 82 LYS A O 1
ATOM 695 N N . ALA A 1 83 ? -9.290 4.384 23.096 1.00 92.38 83 ALA A N 1
ATOM 696 C CA . ALA A 1 83 ? -10.569 4.522 23.786 1.00 92.38 83 ALA A CA 1
ATOM 697 C C . ALA A 1 83 ? -10.770 3.426 24.847 1.00 92.38 83 ALA A C 1
ATOM 699 O O . ALA A 1 83 ? -11.117 3.750 25.983 1.00 92.38 83 ALA A O 1
ATOM 700 N N . GLN A 1 84 ? -10.470 2.165 24.519 1.00 90.31 84 GLN A N 1
ATOM 701 C CA . GLN A 1 84 ? -10.546 1.035 25.455 1.00 90.31 84 GLN A CA 1
ATOM 702 C C . GLN A 1 84 ? -9.608 1.223 26.650 1.00 90.31 84 GLN A C 1
ATOM 704 O O . GLN A 1 84 ? -10.029 1.124 27.801 1.00 90.31 84 GLN A O 1
ATOM 709 N N . ASN A 1 85 ? -8.361 1.618 26.395 1.00 90.00 85 ASN A N 1
ATOM 710 C CA . ASN A 1 85 ? -7.391 1.912 27.448 1.00 90.00 85 ASN A CA 1
ATOM 711 C C . ASN A 1 85 ? -7.847 3.068 28.352 1.00 90.00 85 ASN A C 1
ATOM 713 O O . ASN A 1 85 ? -7.587 3.062 29.556 1.00 90.00 85 ASN A O 1
ATOM 717 N N . LYS A 1 86 ? -8.536 4.077 27.801 1.00 89.56 86 LYS A N 1
ATOM 718 C CA . LYS A 1 86 ? -9.118 5.165 28.600 1.00 89.56 86 LYS A CA 1
ATOM 719 C C . LYS A 1 86 ? -10.285 4.666 29.460 1.00 89.56 86 LYS A C 1
ATOM 721 O O . LYS A 1 86 ? -10.349 5.027 30.633 1.00 89.56 86 LYS A O 1
ATOM 726 N N . ALA A 1 87 ? -11.161 3.829 28.903 1.00 82.88 87 ALA A N 1
ATOM 727 C CA . ALA A 1 87 ? -12.295 3.241 29.614 1.00 82.88 87 ALA A CA 1
ATOM 728 C C . ALA A 1 87 ? -11.839 2.342 30.779 1.00 82.88 87 ALA A C 1
ATOM 730 O O . ALA A 1 87 ? -12.303 2.521 31.905 1.00 82.88 87 ALA A O 1
ATOM 731 N N . GLN A 1 88 ? -10.853 1.471 30.552 1.00 79.88 88 GLN A N 1
ATOM 732 C CA . GLN A 1 88 ? -10.274 0.606 31.588 1.00 79.88 88 GLN A CA 1
ATOM 733 C C . GLN A 1 88 ? -9.623 1.402 32.725 1.00 79.88 88 GLN A C 1
ATOM 735 O O . GLN A 1 88 ? -9.802 1.088 33.900 1.00 79.88 88 GLN A O 1
ATOM 740 N N . LYS A 1 89 ? -8.907 2.487 32.401 1.00 80.81 89 LYS A N 1
ATOM 741 C CA . LYS A 1 89 ? -8.366 3.393 33.426 1.00 80.81 89 LYS A CA 1
ATOM 742 C C . LYS A 1 89 ? -9.475 4.053 34.247 1.00 80.81 89 LYS A C 1
ATOM 744 O O . LYS A 1 89 ? -9.317 4.233 35.450 1.00 80.81 89 LYS A O 1
ATOM 749 N N . SER A 1 90 ? -10.596 4.419 33.621 1.00 75.81 90 SER A N 1
ATOM 750 C CA . SER A 1 90 ? -11.720 5.016 34.349 1.00 75.81 90 SER A CA 1
ATOM 751 C C . SER A 1 90 ? -12.463 4.025 35.248 1.00 75.81 90 SER A C 1
ATOM 753 O O . SER A 1 90 ? -12.850 4.419 36.345 1.00 75.81 90 SER A O 1
ATOM 755 N N . SER A 1 91 ? -12.613 2.759 34.841 1.00 72.44 91 SER A N 1
ATOM 756 C CA . SER A 1 91 ? -13.236 1.723 35.676 1.00 72.44 91 SER A CA 1
ATOM 757 C C . SER A 1 91 ? -12.348 1.338 36.860 1.00 72.44 91 SER A C 1
ATOM 759 O O . SER A 1 91 ? -12.833 1.312 37.985 1.00 72.44 91 SER A O 1
ATOM 761 N N . ALA A 1 92 ? -11.037 1.172 36.647 1.00 71.75 92 ALA A N 1
ATOM 762 C CA . ALA A 1 92 ? -10.085 0.906 37.731 1.00 71.75 92 ALA A CA 1
ATOM 763 C C . ALA A 1 92 ? -10.088 2.022 38.795 1.00 71.75 92 ALA A C 1
ATOM 765 O O . ALA A 1 92 ? -10.133 1.751 39.993 1.00 71.75 92 ALA A O 1
ATOM 766 N N . ASN A 1 93 ? -10.128 3.288 38.363 1.00 70.56 93 ASN A N 1
ATOM 767 C CA . ASN A 1 93 ? -10.207 4.431 39.277 1.00 70.56 93 ASN A CA 1
ATOM 768 C C . ASN A 1 93 ? -11.561 4.534 40.006 1.00 70.56 93 ASN A C 1
ATOM 770 O O . ASN A 1 93 ? -11.634 5.125 41.086 1.00 70.56 93 ASN A O 1
ATOM 774 N N . ALA A 1 94 ? -12.649 4.031 39.414 1.00 68.06 94 ALA A N 1
ATOM 775 C CA . ALA A 1 94 ? -13.964 4.009 40.050 1.00 68.06 94 ALA A CA 1
ATOM 776 C C . ALA A 1 94 ? -14.033 2.933 41.144 1.00 68.06 94 ALA A C 1
ATOM 778 O O . ALA A 1 94 ? -14.476 3.245 42.250 1.00 68.06 94 ALA A O 1
ATOM 779 N N . ASP A 1 95 ? -13.520 1.729 40.875 1.00 64.94 95 ASP A N 1
ATOM 780 C CA . ASP A 1 95 ? -13.445 0.641 41.857 1.00 64.94 95 ASP A CA 1
ATOM 781 C C . ASP A 1 95 ? -12.577 1.026 43.066 1.00 64.94 95 ASP A C 1
ATOM 783 O O . ASP A 1 95 ? -13.005 0.862 44.209 1.00 64.94 95 ASP A O 1
ATOM 787 N N . GLU A 1 96 ? -11.422 1.670 42.853 1.00 63.03 96 GLU A N 1
ATOM 788 C CA . GLU A 1 96 ? -10.584 2.187 43.951 1.00 63.03 96 GLU A CA 1
ATOM 789 C C . GLU A 1 96 ? -11.323 3.198 44.849 1.00 63.03 96 GLU A C 1
ATOM 791 O O . GLU A 1 9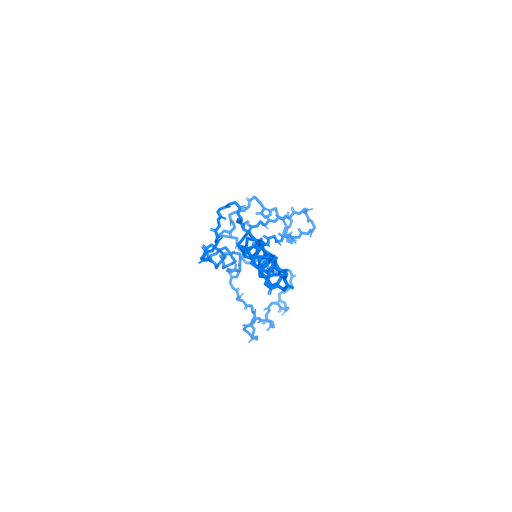6 ? -11.156 3.207 46.072 1.00 63.03 96 GLU A O 1
ATOM 796 N N . ARG A 1 97 ? -12.165 4.060 44.262 1.00 65.88 97 ARG A N 1
ATOM 797 C CA . ARG A 1 97 ? -12.966 5.048 45.007 1.00 65.88 97 ARG A CA 1
ATOM 798 C C . ARG A 1 97 ? -14.150 4.427 45.744 1.00 65.88 97 ARG A C 1
ATOM 800 O O . ARG A 1 97 ? -14.640 5.027 46.698 1.00 65.88 97 ARG A O 1
ATOM 807 N N . VAL A 1 98 ? -14.667 3.288 45.292 1.00 67.62 98 VAL A N 1
ATOM 808 C CA . VAL A 1 98 ? -15.729 2.554 45.997 1.00 67.62 98 VAL A CA 1
ATOM 809 C C . VAL A 1 98 ? -15.138 1.804 47.190 1.00 67.62 98 VAL A C 1
ATOM 811 O O . VAL A 1 98 ? -15.668 1.932 48.289 1.00 67.62 98 VAL A O 1
ATOM 814 N N . VAL A 1 99 ? -13.988 1.142 47.019 1.00 65.81 99 VAL A N 1
ATOM 815 C CA . VAL A 1 99 ? -13.287 0.437 48.108 1.00 65.81 99 VAL A CA 1
ATOM 816 C C . VAL A 1 99 ? -12.910 1.385 49.253 1.00 65.81 99 VAL A C 1
ATOM 818 O O . VAL A 1 99 ? -13.128 1.053 50.414 1.00 65.81 99 VAL A O 1
ATOM 821 N N . LYS A 1 100 ? -12.426 2.599 48.957 1.00 61.06 100 LYS A N 1
ATOM 822 C CA . LYS A 1 100 ? -12.056 3.579 49.998 1.00 61.06 100 LYS A CA 1
ATOM 823 C C . LYS A 1 100 ? -13.236 4.204 50.753 1.00 61.06 100 LYS A C 1
ATOM 825 O O . LYS A 1 100 ? -13.012 4.769 51.809 1.00 61.06 100 LYS A O 1
ATOM 830 N N . ARG A 1 101 ? -14.466 4.127 50.232 1.00 60.72 101 ARG A N 1
ATOM 831 C CA . ARG A 1 101 ? -15.669 4.696 50.880 1.00 60.72 101 ARG A CA 1
ATOM 832 C C . ARG A 1 101 ? -16.443 3.694 51.739 1.00 60.72 101 ARG A C 1
ATOM 834 O O . ARG A 1 101 ? -17.356 4.102 52.440 1.00 60.72 101 ARG A O 1
ATOM 841 N N . GLY A 1 102 ? -16.117 2.404 51.661 1.00 57.44 102 GLY A N 1
ATOM 842 C CA . GLY A 1 102 ? -16.736 1.349 52.474 1.00 57.44 102 GLY A CA 1
ATOM 843 C C . GLY A 1 102 ? -15.965 1.011 53.753 1.00 57.44 102 GLY A C 1
ATOM 844 O O . GLY A 1 102 ? -16.235 -0.025 54.356 1.00 57.44 102 GLY A O 1
ATOM 845 N N . HIS A 1 103 ? -14.971 1.823 54.122 1.00 56.78 103 HIS A N 1
ATOM 846 C CA . HIS A 1 103 ? -14.106 1.592 55.283 1.00 56.78 103 HIS A CA 1
ATOM 847 C C . HIS A 1 103 ? -14.162 2.705 56.342 1.00 56.78 103 HIS A C 1
ATOM 849 O O . HIS A 1 103 ? -13.389 2.644 57.295 1.00 56.78 103 HIS A O 1
ATOM 855 N N . ASP A 1 104 ? -15.094 3.653 56.191 1.00 51.28 104 ASP A N 1
ATOM 856 C CA . ASP A 1 104 ? -15.425 4.693 57.176 1.00 51.28 104 ASP A CA 1
ATOM 857 C C . ASP A 1 104 ? -16.782 4.403 57.837 1.00 51.28 104 ASP A C 1
ATOM 859 O O . ASP A 1 104 ? -17.711 3.967 57.111 1.00 51.28 104 ASP A O 1
#

Radius of gyration: 22.81 Å; chains: 1; bounding box: 35×31×71 Å

pLDDT: mean 87.11, std 11.03, range [51.28, 97.81]

Secondary structure (DSSP, 8-state):
-TTS--GGGS-GGG-----S-HHHHHHHHHTTSS-TT-THHHHHHHHHHTSTT--GGG--EEEE-SS-EEEE---TTHHHHHHHHHHHHHHHHHHHHHHTTS--

Foldseek 3Di:
DQVQDWPVPDDLQPDWDDDPDVVVQVVCVVVVNDDPTPNVSVCVQVVQCPDPLDDPVQGWDWGDDRPDTDIDHDDSCVVVVVVVVVVVVVVVVVVVVVVVVVPD